Protein AF-A0AAW2E4H4-F1 (afdb_monomer)

Radius of gyration: 22.4 Å; Cα contacts (8 Å, |Δi|>4): 27; chains: 1; bounding box: 48×57×53 Å

Organism: NCBI:txid425828

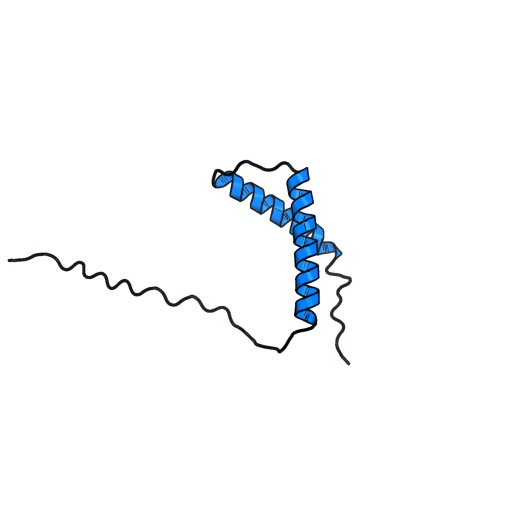Structure (mmCIF, N/CA/C/O backbone):
data_AF-A0AAW2E4H4-F1
#
_entry.id   AF-A0AAW2E4H4-F1
#
loop_
_atom_site.group_PDB
_atom_site.id
_atom_site.type_symbol
_atom_site.label_atom_id
_atom_site.label_alt_id
_atom_site.label_comp_id
_atom_site.label_asym_id
_atom_site.label_entity_id
_atom_site.label_seq_id
_atom_site.pdbx_PDB_ins_code
_atom_site.Cartn_x
_atom_site.Cartn_y
_atom_site.Cartn_z
_atom_site.occupancy
_atom_site.B_iso_or_equiv
_atom_site.auth_seq_id
_atom_site.auth_comp_id
_atom_site.auth_asym_id
_atom_site.auth_atom_id
_atom_site.pdbx_PDB_model_num
ATOM 1 N N . MET A 1 1 ? 32.348 13.550 1.925 1.00 34.00 1 MET A N 1
ATOM 2 C CA . MET A 1 1 ? 31.123 14.226 2.405 1.00 34.00 1 MET A CA 1
ATOM 3 C C . MET A 1 1 ? 29.943 13.412 1.894 1.00 34.00 1 MET A C 1
ATOM 5 O O . MET A 1 1 ? 29.729 13.444 0.686 1.00 34.00 1 MET A O 1
ATOM 9 N N . PRO A 1 2 ? 29.248 12.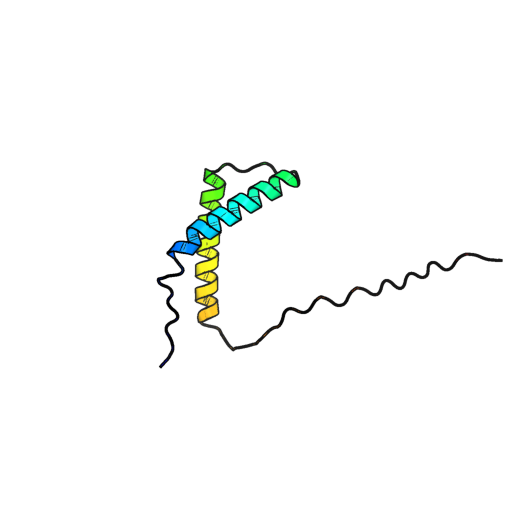598 2.710 1.00 44.47 2 PRO A N 1
ATOM 10 C CA . PRO A 1 2 ? 28.077 11.896 2.209 1.00 44.47 2 PRO A CA 1
ATOM 11 C C . PRO A 1 2 ? 26.968 12.932 1.992 1.00 44.47 2 PRO A C 1
ATOM 13 O O . PRO A 1 2 ? 26.658 13.728 2.877 1.00 44.47 2 PRO A O 1
ATOM 16 N N . GLN A 1 3 ? 26.428 12.967 0.778 1.00 37.44 3 GLN A N 1
ATOM 17 C CA . GLN A 1 3 ? 25.282 13.794 0.420 1.00 37.44 3 GLN A CA 1
ATOM 18 C C . GLN A 1 3 ? 24.061 13.268 1.181 1.00 37.44 3 GLN A C 1
ATOM 20 O O . GLN A 1 3 ? 23.517 12.220 0.833 1.00 37.44 3 GLN A O 1
ATOM 25 N N . VAL A 1 4 ? 23.637 13.981 2.224 1.00 48.97 4 VAL A N 1
ATOM 26 C CA . VAL A 1 4 ? 22.340 13.756 2.868 1.00 48.97 4 VAL A CA 1
ATOM 27 C C . VA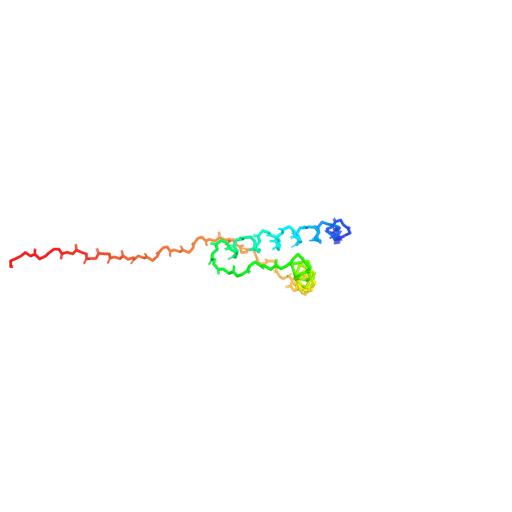L A 1 4 ? 21.279 14.150 1.842 1.00 48.97 4 VAL A C 1
ATOM 29 O O . VAL A 1 4 ? 20.954 15.326 1.686 1.00 48.97 4 VAL A O 1
ATOM 32 N N . LYS A 1 5 ? 20.798 13.173 1.063 1.00 50.50 5 LYS A N 1
ATOM 33 C CA . LYS A 1 5 ? 19.674 13.367 0.140 1.00 50.50 5 LYS A CA 1
ATOM 34 C C . LYS A 1 5 ? 18.488 13.874 0.959 1.00 50.50 5 LYS A C 1
ATOM 36 O O . LYS A 1 5 ? 18.012 13.170 1.847 1.00 50.50 5 LYS A O 1
ATOM 41 N N . LEU A 1 6 ? 18.078 15.107 0.664 1.00 48.62 6 LEU A N 1
ATOM 42 C CA . LEU A 1 6 ? 16.957 15.842 1.249 1.00 48.62 6 LEU A CA 1
ATOM 43 C C . LEU A 1 6 ? 15.712 14.951 1.414 1.00 48.62 6 LEU A C 1
ATOM 45 O O . LEU A 1 6 ? 14.903 14.842 0.500 1.00 48.62 6 LEU A O 1
ATOM 49 N N . HIS A 1 7 ? 15.548 14.340 2.589 1.00 54.28 7 HIS A N 1
ATOM 50 C CA . HIS A 1 7 ? 14.314 13.644 2.979 1.00 54.28 7 HIS A CA 1
ATOM 51 C C . HIS A 1 7 ? 13.167 14.636 3.235 1.00 54.28 7 HIS A C 1
ATOM 53 O O . HIS A 1 7 ? 12.018 14.353 2.937 1.00 54.28 7 HIS A O 1
ATOM 59 N N . VAL A 1 8 ? 13.494 15.858 3.665 1.00 49.78 8 VAL A N 1
ATOM 60 C CA . VAL A 1 8 ? 12.529 16.879 4.114 1.00 49.78 8 VAL A CA 1
ATOM 61 C C . VAL A 1 8 ? 11.563 17.354 3.013 1.00 49.78 8 VAL A C 1
ATOM 63 O O . VAL A 1 8 ? 10.491 17.871 3.314 1.00 49.78 8 VAL A O 1
ATOM 66 N N . GLY A 1 9 ? 11.916 17.191 1.732 1.00 52.50 9 GLY A N 1
ATOM 67 C CA . GLY A 1 9 ? 11.062 17.594 0.606 1.00 52.50 9 GLY A CA 1
ATOM 68 C C . GLY A 1 9 ? 10.096 16.512 0.110 1.00 52.50 9 GLY A C 1
ATOM 69 O O . GLY A 1 9 ? 9.117 16.841 -0.558 1.00 52.50 9 GLY A O 1
ATOM 70 N N . ASN A 1 10 ? 10.359 15.239 0.421 1.00 60.91 10 ASN A N 1
ATOM 71 C CA . ASN A 1 10 ? 9.597 14.109 -0.112 1.00 60.91 10 ASN A CA 1
ATOM 72 C C . ASN A 1 10 ? 8.352 13.811 0.733 1.00 60.91 10 ASN A C 1
ATOM 74 O O . ASN A 1 10 ? 7.278 13.587 0.176 1.00 60.91 10 ASN A O 1
ATOM 78 N N . ASP A 1 11 ? 8.465 13.932 2.057 1.00 66.12 11 ASP A N 1
ATOM 79 C CA . ASP A 1 11 ? 7.396 13.629 3.021 1.00 66.12 11 ASP A CA 1
ATOM 80 C C . ASP A 1 11 ? 6.085 14.388 2.725 1.00 66.12 11 ASP A C 1
ATOM 82 O O . ASP A 1 11 ? 4.983 13.869 2.918 1.00 66.12 11 ASP A O 1
ATOM 86 N N . PHE A 1 12 ? 6.186 15.618 2.203 1.00 73.69 12 PHE A N 1
ATOM 87 C CA . PHE A 1 12 ? 5.022 16.437 1.849 1.00 73.69 12 PHE A CA 1
ATOM 88 C C . PHE A 1 12 ? 4.248 15.894 0.637 1.00 73.69 12 PHE A C 1
ATOM 90 O O . PHE A 1 12 ? 3.028 16.050 0.561 1.00 73.69 12 PHE A O 1
ATOM 97 N N . LEU A 1 13 ? 4.937 15.259 -0.315 1.00 86.38 13 LEU A N 1
ATOM 98 C CA . LEU A 1 13 ? 4.329 14.717 -1.534 1.00 86.38 13 LEU A CA 1
ATOM 99 C C . LEU A 1 13 ? 3.892 13.261 -1.378 1.00 86.38 13 LEU A C 1
ATOM 101 O O . LEU A 1 13 ? 2.986 12.816 -2.082 1.00 86.38 13 LEU A O 1
ATOM 105 N N . GLU A 1 14 ? 4.485 12.529 -0.444 1.00 88.50 14 GLU A N 1
ATOM 106 C CA . GLU A 1 14 ? 4.210 11.112 -0.234 1.00 88.50 14 GLU A CA 1
ATOM 107 C C . GLU A 1 14 ? 2.752 10.842 0.154 1.00 88.50 14 GLU A C 1
ATOM 109 O O . GLU A 1 14 ? 2.083 10.023 -0.475 1.00 88.50 14 GLU A O 1
ATOM 114 N N . MET A 1 15 ? 2.203 11.582 1.121 1.00 89.75 15 MET A N 1
ATOM 115 C CA . MET A 1 15 ? 0.798 11.426 1.517 1.00 89.75 15 MET A CA 1
ATOM 116 C C . MET A 1 15 ? -0.195 11.718 0.373 1.00 89.75 15 MET A C 1
ATOM 118 O O . MET A 1 15 ? -1.032 10.854 0.087 1.00 89.75 15 MET A O 1
ATOM 122 N N . PRO A 1 16 ? -0.158 12.880 -0.314 1.00 92.44 16 PRO A N 1
ATOM 123 C CA . PRO A 1 16 ? -1.079 13.133 -1.421 1.00 92.44 16 PRO A CA 1
ATOM 124 C C . PRO A 1 16 ? -0.883 12.149 -2.582 1.00 92.44 16 PRO A C 1
ATOM 126 O O . PRO A 1 16 ? -1.873 11.748 -3.199 1.00 92.44 16 PRO A O 1
ATOM 129 N N . PHE A 1 17 ? 0.348 11.695 -2.843 1.00 93.06 17 PHE A N 1
ATOM 130 C CA . PHE A 1 17 ? 0.620 10.669 -3.848 1.00 93.06 17 PHE A CA 1
ATOM 131 C C . PHE A 1 17 ? -0.023 9.325 -3.480 1.00 93.06 17 PHE A C 1
ATOM 133 O O . PHE A 1 17 ? -0.748 8.744 -4.290 1.00 93.06 17 PHE A O 1
ATOM 140 N N . MET A 1 18 ? 0.149 8.864 -2.239 1.00 93.81 18 MET A N 1
ATOM 141 C CA . MET A 1 18 ? -0.439 7.610 -1.755 1.00 93.81 18 MET A CA 1
ATOM 142 C C . MET A 1 18 ? -1.969 7.650 -1.726 1.00 93.81 18 MET A C 1
ATOM 144 O O . MET A 1 18 ? -2.627 6.649 -2.034 1.00 93.81 18 MET A O 1
ATOM 148 N N . ILE A 1 19 ? -2.561 8.810 -1.427 1.00 93.06 19 ILE A N 1
ATOM 149 C CA . ILE A 1 19 ? -4.011 9.017 -1.527 1.00 93.06 19 ILE A CA 1
ATOM 150 C C . ILE A 1 19 ? -4.465 8.916 -2.988 1.00 93.06 19 ILE A C 1
ATOM 152 O O . ILE A 1 19 ? -5.401 8.168 -3.280 1.00 93.06 19 ILE A O 1
ATOM 156 N N . ALA A 1 20 ? -3.800 9.614 -3.915 1.00 95.25 20 ALA A N 1
ATOM 157 C CA . ALA A 1 20 ? -4.135 9.568 -5.339 1.00 95.25 20 ALA A CA 1
ATOM 158 C C . ALA A 1 20 ? -4.019 8.142 -5.906 1.00 95.25 20 ALA A C 1
ATOM 160 O O . ALA A 1 20 ? -4.934 7.671 -6.590 1.00 95.25 20 ALA A O 1
ATOM 161 N N . TRP A 1 21 ? -2.950 7.426 -5.548 1.00 94.50 21 TRP A N 1
ATOM 162 C CA . TRP A 1 21 ? -2.746 6.021 -5.894 1.00 94.50 21 TRP A CA 1
ATOM 163 C C . TRP A 1 21 ? -3.876 5.132 -5.366 1.00 94.50 21 TRP A C 1
ATOM 165 O O . TRP A 1 21 ? -4.492 4.383 -6.124 1.00 94.50 21 TRP A O 1
ATOM 175 N N . SER A 1 22 ? -4.226 5.267 -4.085 1.00 95.06 22 SER A N 1
ATOM 176 C CA . SER A 1 22 ? -5.285 4.469 -3.454 1.00 95.06 22 SER A CA 1
ATOM 177 C C . SER A 1 22 ? -6.666 4.751 -4.062 1.00 95.06 22 SER A C 1
ATOM 179 O O . SER A 1 22 ? -7.474 3.835 -4.245 1.00 95.06 22 SER A O 1
ATOM 181 N N . MET A 1 23 ? -6.944 6.005 -4.440 1.00 94.50 23 MET A N 1
ATOM 182 C CA . MET A 1 23 ? -8.163 6.377 -5.165 1.00 94.50 23 MET A CA 1
ATOM 183 C C . MET A 1 23 ? -8.208 5.755 -6.562 1.00 94.50 23 MET A C 1
ATOM 185 O O . MET A 1 23 ? -9.255 5.238 -6.967 1.00 94.50 23 MET A O 1
ATOM 189 N N . TRP A 1 24 ? -7.094 5.793 -7.297 1.00 95.44 24 TRP A N 1
ATOM 190 C CA . TRP A 1 24 ? -6.977 5.158 -8.607 1.00 95.44 24 TRP A CA 1
ATOM 191 C C . TRP A 1 24 ? -7.150 3.638 -8.503 1.00 95.44 24 TRP A C 1
ATOM 193 O O . TRP A 1 24 ? -7.971 3.069 -9.223 1.00 95.44 24 TRP A O 1
ATOM 203 N N . HIS A 1 25 ? -6.473 2.985 -7.560 1.00 94.56 25 HIS A N 1
ATOM 204 C CA . HIS A 1 25 ? -6.584 1.546 -7.333 1.00 94.56 25 HIS A CA 1
ATOM 205 C C . HIS A 1 25 ? -8.024 1.131 -6.993 1.00 94.56 25 HIS A C 1
ATOM 207 O O . HIS A 1 25 ? -8.570 0.232 -7.626 1.00 94.56 25 HIS A O 1
ATOM 213 N N . ASN A 1 26 ? -8.692 1.836 -6.070 1.00 94.75 26 ASN A N 1
ATOM 214 C CA . ASN A 1 26 ? -10.092 1.563 -5.718 1.00 94.75 26 ASN A CA 1
ATOM 215 C C . ASN A 1 26 ? -11.037 1.689 -6.928 1.00 94.75 26 ASN A C 1
ATOM 217 O O . ASN A 1 26 ? -11.963 0.895 -7.088 1.00 9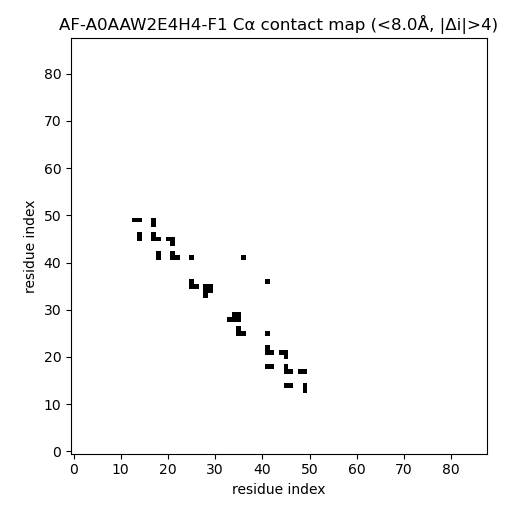4.75 26 ASN A O 1
ATOM 221 N N . ARG A 1 27 ? -10.798 2.668 -7.813 1.00 93.94 27 ARG A N 1
ATOM 222 C CA . ARG A 1 27 ? -11.572 2.818 -9.056 1.00 93.94 27 ARG A CA 1
ATOM 223 C C . ARG A 1 27 ? -11.341 1.659 -10.024 1.00 93.94 27 ARG A C 1
ATOM 225 O O . ARG A 1 27 ? -12.300 1.207 -10.641 1.00 93.94 27 ARG A O 1
ATOM 232 N N . ASN A 1 28 ? -10.107 1.181 -10.162 1.00 96.19 28 ASN A N 1
ATOM 233 C CA . ASN A 1 28 ? -9.803 0.049 -11.038 1.00 96.19 28 ASN A CA 1
ATOM 234 C C . ASN A 1 28 ? -10.348 -1.264 -10.476 1.00 96.19 28 ASN A C 1
ATOM 236 O O . ASN A 1 28 ? -10.992 -2.007 -11.208 1.00 96.19 28 ASN A O 1
ATOM 240 N N . ALA A 1 29 ? -10.209 -1.506 -9.173 1.00 94.00 29 ALA A N 1
ATOM 241 C CA . ALA A 1 29 ? -10.813 -2.662 -8.516 1.00 94.00 29 ALA A CA 1
ATOM 242 C C . ALA A 1 29 ? -12.333 -2.711 -8.757 1.00 94.00 29 ALA A C 1
ATOM 244 O O . ALA A 1 29 ? -12.866 -3.755 -9.128 1.00 94.00 29 ALA A O 1
ATOM 245 N N . ALA A 1 30 ? -13.017 -1.564 -8.650 1.00 94.12 30 ALA A N 1
ATOM 246 C CA . ALA A 1 30 ? -14.441 -1.461 -8.963 1.00 94.12 30 ALA A CA 1
ATOM 247 C C . ALA A 1 30 ? -14.773 -1.789 -10.430 1.00 94.12 30 ALA A C 1
ATOM 249 O O . ALA A 1 30 ? -15.777 -2.441 -10.701 1.00 94.12 30 ALA A O 1
ATOM 250 N N . ARG A 1 31 ? -13.919 -1.388 -11.381 1.00 94.25 31 ARG A N 1
ATOM 251 C CA . ARG A 1 31 ? -14.070 -1.748 -12.804 1.00 94.25 31 ARG A CA 1
ATOM 252 C C . ARG A 1 31 ? -13.907 -3.247 -13.058 1.00 94.25 31 ARG A C 1
ATOM 254 O O . ARG A 1 31 ? -14.555 -3.770 -13.954 1.00 94.25 31 ARG A O 1
ATOM 261 N N . HIS A 1 32 ? -13.082 -3.926 -12.266 1.00 94.75 32 HIS A N 1
ATOM 262 C CA . HIS A 1 32 ? -12.855 -5.370 -12.356 1.00 94.75 32 HIS A CA 1
ATOM 263 C C . HIS A 1 32 ? -13.820 -6.200 -11.488 1.00 94.75 32 HIS A C 1
ATOM 265 O O . HIS A 1 32 ? -13.576 -7.380 -11.255 1.00 94.75 32 HIS A O 1
ATOM 271 N N . GLY A 1 33 ? -14.921 -5.607 -11.011 1.00 92.56 33 GLY A N 1
ATOM 272 C CA . GLY A 1 33 ? -15.980 -6.325 -10.294 1.00 92.56 33 GLY A CA 1
ATOM 273 C C . GLY A 1 33 ? -15.801 -6.422 -8.777 1.00 92.56 33 GLY A C 1
ATOM 274 O O . GLY A 1 33 ? -16.612 -7.061 -8.113 1.00 92.56 33 GLY A O 1
ATOM 275 N N . SER A 1 34 ? -14.786 -5.773 -8.197 1.00 93.50 34 SER A N 1
ATOM 276 C CA . SER A 1 34 ? -14.689 -5.647 -6.736 1.00 93.50 34 SER A CA 1
ATOM 277 C C . SER A 1 34 ? -15.654 -4.579 -6.202 1.00 93.50 34 SER A C 1
ATOM 279 O O . SER A 1 34 ? -15.945 -3.602 -6.894 1.00 93.50 34 SER A O 1
ATOM 281 N N . PRO A 1 35 ? -16.130 -4.682 -4.951 1.00 92.62 35 PRO A N 1
ATOM 282 C CA . PRO A 1 35 ? -16.941 -3.628 -4.355 1.00 92.62 35 PRO A CA 1
ATOM 283 C C . PRO A 1 35 ? -16.117 -2.353 -4.140 1.00 92.62 35 PRO A C 1
ATOM 285 O O . PRO A 1 35 ? -14.979 -2.387 -3.663 1.00 92.62 35 PRO A O 1
ATOM 288 N N . ARG A 1 36 ? -16.715 -1.200 -4.457 1.00 92.44 36 ARG A N 1
ATOM 289 C CA . ARG A 1 36 ? -16.084 0.105 -4.244 1.00 92.44 36 ARG A CA 1
ATOM 290 C C . ARG A 1 36 ? -15.952 0.391 -2.750 1.00 92.44 36 ARG A C 1
ATOM 292 O O . ARG A 1 36 ? -16.928 0.350 -2.007 1.00 92.44 36 ARG A O 1
ATOM 299 N N . GLN A 1 37 ? -14.749 0.757 -2.328 1.00 94.00 37 GLN A N 1
ATOM 300 C CA . GLN A 1 37 ? -14.464 1.118 -0.942 1.00 94.00 37 GLN A CA 1
ATOM 301 C C . GLN A 1 37 ? -14.875 2.563 -0.650 1.00 94.00 37 GLN A C 1
ATOM 303 O O . GLN A 1 37 ? -14.830 3.427 -1.537 1.00 94.00 37 GLN A O 1
ATOM 308 N N . SER A 1 38 ? -15.263 2.821 0.602 1.00 95.12 38 SER A N 1
ATOM 309 C CA . SER A 1 38 ? -15.587 4.164 1.086 1.00 95.12 38 SER A CA 1
ATOM 310 C C . SER A 1 38 ? -14.347 5.062 1.093 1.00 95.12 38 SER A C 1
ATOM 312 O O . SER A 1 38 ? -13.219 4.586 1.225 1.00 95.12 38 SER A O 1
ATOM 314 N N . ALA A 1 39 ? -14.547 6.377 0.974 1.00 91.50 39 ALA A N 1
ATOM 315 C CA . ALA A 1 39 ? -13.441 7.337 0.971 1.00 91.50 39 ALA A CA 1
ATOM 316 C C . ALA A 1 39 ? -12.588 7.249 2.251 1.00 91.50 39 ALA A C 1
ATOM 318 O O . ALA A 1 39 ? -11.36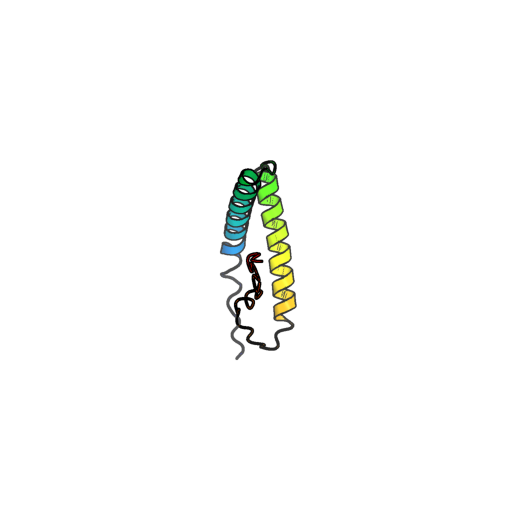3 7.257 2.166 1.00 91.50 39 ALA A O 1
ATOM 319 N N . ASN A 1 40 ? -13.224 7.069 3.414 1.00 95.19 40 ASN A N 1
ATOM 320 C CA . ASN A 1 40 ? -12.519 6.906 4.689 1.00 95.19 40 ASN A CA 1
ATOM 321 C C . ASN A 1 40 ? -11.607 5.677 4.682 1.00 95.19 40 ASN A C 1
ATOM 323 O O . ASN A 1 40 ? -10.456 5.768 5.099 1.00 95.19 40 ASN A O 1
ATOM 327 N N . LEU A 1 41 ? -12.095 4.549 4.153 1.00 93.88 41 LEU A N 1
ATOM 328 C CA . LEU A 1 41 ? -11.305 3.323 4.071 1.00 93.88 41 LEU A CA 1
ATOM 329 C C . LEU A 1 41 ? -10.126 3.474 3.098 1.00 93.88 41 LEU A C 1
ATOM 331 O O . LEU A 1 41 ? -9.035 2.986 3.373 1.00 93.88 41 LEU A O 1
ATOM 335 N N . VAL A 1 42 ? -10.321 4.187 1.985 1.00 93.75 42 VAL A N 1
ATOM 336 C CA . VAL A 1 42 ? -9.249 4.494 1.021 1.00 93.75 42 VAL A CA 1
ATOM 337 C C . VAL A 1 42 ? -8.156 5.351 1.663 1.00 93.75 42 VAL A C 1
ATOM 339 O O . VAL A 1 42 ? -6.978 5.043 1.506 1.00 93.75 42 VAL A O 1
ATOM 342 N N . VAL A 1 43 ? -8.525 6.391 2.418 1.00 93.94 43 VAL A N 1
ATOM 343 C CA . VAL A 1 43 ? -7.555 7.254 3.114 1.00 93.94 43 VAL A CA 1
ATOM 344 C C . VAL A 1 43 ? -6.826 6.491 4.220 1.00 93.94 43 VAL A C 1
ATOM 346 O O . VAL A 1 43 ? -5.615 6.633 4.355 1.00 93.94 43 VAL A O 1
ATOM 349 N N . GLN A 1 44 ? -7.526 5.654 4.990 1.00 95.19 44 GLN A N 1
ATOM 350 C CA . GLN A 1 44 ? -6.890 4.807 6.004 1.00 95.19 44 GLN A CA 1
ATOM 351 C C . GLN A 1 44 ? -5.858 3.863 5.383 1.00 95.19 44 GLN A C 1
ATOM 353 O O . GLN A 1 44 ? -4.734 3.789 5.868 1.00 95.19 44 GLN A O 1
ATOM 358 N N . LYS A 1 45 ? -6.199 3.206 4.270 1.00 92.62 45 LYS A N 1
ATOM 359 C CA . LYS A 1 45 ? -5.262 2.340 3.544 1.00 92.62 45 LYS A CA 1
ATOM 360 C C . LYS A 1 45 ? -4.059 3.094 2.994 1.00 92.62 45 LYS A C 1
ATOM 362 O O . LYS A 1 45 ? -2.950 2.591 3.098 1.00 92.62 45 LYS A O 1
ATOM 367 N N . ALA A 1 46 ? -4.265 4.298 2.462 1.00 93.38 46 ALA A N 1
ATOM 368 C CA . ALA A 1 46 ? -3.168 5.134 1.984 1.00 93.38 46 ALA A CA 1
ATOM 369 C C . ALA A 1 46 ? -2.152 5.439 3.098 1.00 93.38 46 ALA A C 1
ATOM 371 O O . ALA A 1 46 ? -0.954 5.405 2.845 1.00 93.38 46 ALA A O 1
ATOM 372 N N . ARG A 1 47 ? -2.623 5.682 4.331 1.00 93.56 47 ARG A N 1
ATOM 373 C CA . ARG A 1 47 ? -1.752 5.910 5.497 1.00 93.56 47 ARG A CA 1
ATOM 374 C C . ARG A 1 47 ? -0.955 4.669 5.883 1.00 93.56 47 ARG A C 1
ATOM 376 O O . ARG A 1 47 ? 0.239 4.786 6.109 1.00 93.56 47 ARG A O 1
ATOM 383 N N . VAL A 1 48 ? -1.609 3.508 5.938 1.00 94.44 48 VAL A N 1
ATOM 384 C CA . VAL A 1 48 ? -0.943 2.237 6.275 1.00 94.44 48 VAL A CA 1
ATOM 385 C C . VAL A 1 48 ? 0.124 1.897 5.236 1.00 94.44 48 VAL A C 1
ATOM 387 O O . VAL A 1 48 ? 1.259 1.621 5.592 1.00 94.44 48 VAL A O 1
ATOM 390 N N . LEU A 1 49 ? -0.208 2.007 3.949 1.00 91.38 49 LEU A N 1
ATOM 391 C CA . LEU A 1 49 ? 0.752 1.752 2.874 1.00 91.38 49 LEU A CA 1
ATOM 392 C C . LEU A 1 49 ? 1.916 2.748 2.878 1.00 91.38 49 LEU A C 1
ATOM 394 O O . LEU A 1 49 ? 3.028 2.391 2.500 1.00 91.38 49 LEU A O 1
ATOM 398 N N . LEU A 1 50 ? 1.666 4.001 3.269 1.00 91.56 50 LEU A N 1
ATOM 399 C CA . LEU A 1 50 ? 2.728 4.990 3.398 1.00 91.56 50 LEU A CA 1
ATOM 400 C C . LEU A 1 50 ? 3.694 4.622 4.533 1.00 91.56 50 LEU A C 1
ATOM 402 O O . LEU A 1 50 ? 4.903 4.676 4.337 1.00 91.56 50 LEU A O 1
ATOM 406 N N . ASP A 1 51 ? 3.165 4.214 5.684 1.00 90.44 51 ASP A N 1
ATOM 407 C CA . ASP A 1 51 ? 3.959 3.766 6.832 1.00 90.44 51 ASP A CA 1
ATOM 408 C C . ASP A 1 51 ? 4.825 2.541 6.485 1.00 90.44 51 ASP A C 1
ATOM 410 O O . ASP A 1 51 ? 6.033 2.527 6.736 1.00 90.44 51 ASP A O 1
ATOM 414 N N . GLU A 1 52 ? 4.241 1.556 5.797 1.00 89.94 52 GLU A N 1
ATOM 415 C CA . GLU A 1 52 ? 4.961 0.390 5.274 1.00 89.94 52 GLU A CA 1
ATOM 416 C C . GLU A 1 52 ? 6.074 0.796 4.296 1.00 89.94 52 GLU A C 1
ATOM 418 O O . GLU A 1 52 ? 7.204 0.315 4.403 1.00 89.94 52 GLU A O 1
ATOM 423 N N . PHE A 1 53 ? 5.782 1.710 3.364 1.00 86.50 53 PHE A N 1
ATOM 424 C CA . PHE A 1 53 ? 6.755 2.212 2.392 1.00 86.50 53 PHE A CA 1
ATOM 425 C C . PHE A 1 53 ? 7.923 2.936 3.069 1.00 8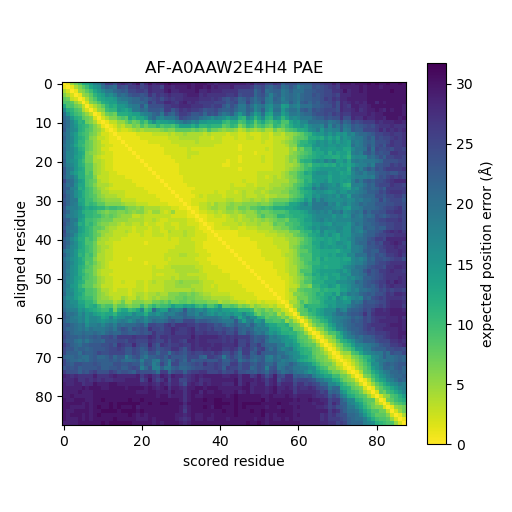6.50 53 PHE A C 1
ATOM 427 O O . PHE A 1 53 ? 9.084 2.680 2.744 1.00 86.50 53 PHE A O 1
ATOM 434 N N . GLN A 1 54 ? 7.634 3.817 4.027 1.00 86.88 54 GLN A N 1
ATOM 435 C CA . GLN A 1 54 ? 8.655 4.548 4.773 1.00 86.88 54 GLN A CA 1
ATOM 436 C C . GLN A 1 54 ? 9.523 3.589 5.593 1.00 86.88 54 GLN A C 1
ATOM 438 O O . GLN A 1 54 ? 10.750 3.676 5.540 1.00 86.88 54 GLN A O 1
ATOM 443 N N . THR A 1 55 ? 8.906 2.617 6.265 1.00 85.50 55 THR A N 1
ATOM 444 C CA . THR A 1 55 ? 9.609 1.608 7.067 1.00 85.50 55 THR A CA 1
ATOM 445 C C . THR A 1 55 ? 10.517 0.730 6.201 1.00 85.50 55 THR A C 1
ATOM 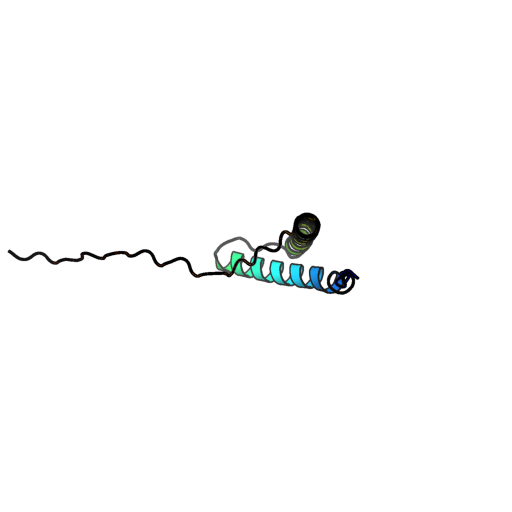447 O O . THR A 1 55 ? 11.680 0.506 6.544 1.00 85.50 55 THR A O 1
ATOM 450 N N . ALA A 1 56 ? 10.030 0.275 5.043 1.00 82.69 56 ALA A N 1
ATOM 451 C CA . ALA A 1 56 ? 10.814 -0.524 4.104 1.00 82.69 56 ALA A CA 1
ATOM 452 C C . ALA A 1 56 ? 11.971 0.275 3.482 1.00 82.69 56 ALA A C 1
ATOM 454 O O . ALA A 1 56 ? 13.077 -0.233 3.324 1.00 82.69 56 ALA A O 1
ATOM 455 N N . ASN A 1 57 ? 11.764 1.549 3.155 1.00 81.06 57 ASN A N 1
ATOM 456 C CA . ASN A 1 57 ? 12.838 2.369 2.595 1.00 81.06 57 ASN A CA 1
ATOM 457 C C . ASN A 1 57 ? 13.910 2.725 3.623 1.00 81.06 57 ASN A C 1
ATOM 459 O O . ASN A 1 57 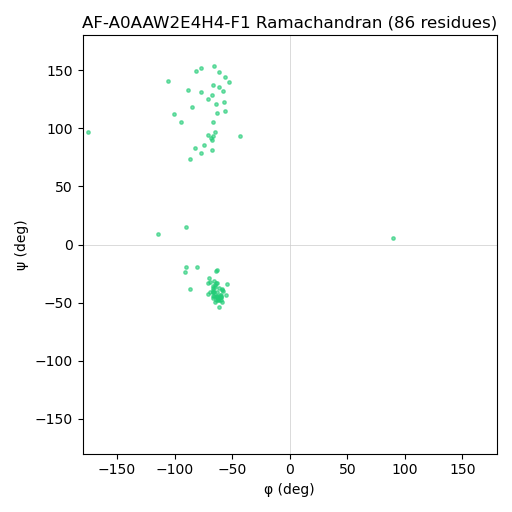? 15.089 2.822 3.269 1.00 81.06 57 ASN A O 1
ATOM 463 N N . GLN A 1 58 ? 13.529 2.902 4.888 1.00 74.25 58 GLN A N 1
ATOM 464 C CA . GLN A 1 58 ? 14.482 3.091 5.978 1.00 74.25 58 GLN A CA 1
ATOM 465 C C . GLN A 1 58 ? 15.326 1.829 6.198 1.00 74.25 58 GLN A C 1
ATOM 467 O O . GLN A 1 58 ? 16.541 1.949 6.356 1.00 74.25 58 GLN A O 1
ATOM 472 N N . SER A 1 59 ? 14.731 0.631 6.126 1.00 64.25 59 SER A N 1
ATOM 473 C CA . SER A 1 59 ? 15.473 -0.631 6.256 1.00 64.25 59 SER A CA 1
ATOM 474 C C . SER A 1 59 ? 16.393 -0.903 5.059 1.00 64.25 59 SER A C 1
ATOM 476 O O . SER A 1 59 ? 17.554 -1.256 5.248 1.00 64.25 59 SER A O 1
ATOM 478 N N . ILE A 1 60 ? 15.941 -0.635 3.829 1.00 58.75 60 ILE A N 1
ATOM 479 C CA . ILE A 1 60 ? 16.756 -0.783 2.609 1.00 58.75 60 ILE A CA 1
ATOM 480 C C . ILE A 1 60 ? 17.905 0.233 2.571 1.00 58.75 60 ILE A C 1
ATOM 482 O O . ILE A 1 60 ? 19.002 -0.076 2.109 1.00 58.75 60 ILE A O 1
ATOM 486 N N . SER A 1 61 ? 17.696 1.454 3.072 1.00 57.41 61 SER A N 1
ATOM 487 C CA . SER A 1 61 ? 18.762 2.466 3.131 1.00 57.41 61 SER A CA 1
ATOM 488 C C . SER A 1 61 ? 19.920 2.054 4.046 1.00 57.41 61 SER A C 1
ATOM 490 O O . SER A 1 61 ? 21.034 2.534 3.851 1.00 57.41 61 SER A O 1
ATOM 492 N N . GLN A 1 62 ? 19.688 1.145 4.999 1.00 56.72 62 GLN A N 1
ATOM 493 C CA . GLN A 1 62 ? 20.740 0.557 5.833 1.00 56.72 62 GLN A CA 1
ATOM 494 C C . GLN A 1 62 ? 21.504 -0.577 5.125 1.00 56.72 62 GLN A C 1
ATOM 496 O O . GLN A 1 62 ? 22.616 -0.891 5.537 1.00 56.72 62 GLN A O 1
ATOM 501 N N . SER A 1 63 ? 20.947 -1.173 4.061 1.00 57.25 63 SER A N 1
ATOM 502 C CA . SER A 1 63 ? 21.454 -2.406 3.437 1.00 57.25 63 SER A CA 1
ATOM 503 C C . SER A 1 63 ? 21.991 -2.248 2.009 1.00 57.25 63 SER A C 1
ATOM 505 O O . SER A 1 63 ? 22.215 -3.255 1.340 1.00 57.25 63 SER A O 1
ATOM 507 N N . LYS A 1 64 ? 22.154 -1.025 1.485 1.00 52.78 64 LYS A N 1
ATOM 508 C CA . LYS A 1 64 ? 22.564 -0.828 0.083 1.00 52.78 64 LYS A CA 1
ATOM 509 C C . LYS A 1 64 ? 24.030 -1.206 -0.168 1.00 52.78 64 LYS A C 1
ATOM 511 O O . LYS A 1 64 ? 24.914 -0.360 -0.060 1.00 52.78 64 LYS A O 1
ATOM 516 N N . GLU A 1 65 ? 24.254 -2.443 -0.605 1.00 59.09 65 GLU A N 1
ATOM 517 C CA . GLU A 1 65 ? 25.235 -2.731 -1.656 1.00 59.09 65 GLU A CA 1
ATOM 518 C C . GLU A 1 65 ? 24.620 -2.345 -3.011 1.00 59.09 65 GLU A C 1
ATOM 520 O O . GLU A 1 65 ? 23.462 -2.649 -3.303 1.00 59.09 65 GLU A O 1
ATOM 525 N N . ASP A 1 66 ? 25.375 -1.593 -3.809 1.00 56.00 66 ASP A N 1
ATOM 526 C CA . ASP A 1 66 ? 24.939 -1.002 -5.076 1.00 56.00 66 ASP A CA 1
ATOM 527 C C . ASP A 1 66 ? 24.909 -2.068 -6.184 1.00 56.00 66 ASP A C 1
ATOM 529 O O . ASP A 1 66 ? 25.834 -2.189 -6.984 1.00 56.00 66 ASP A O 1
ATOM 533 N N . VAL A 1 67 ? 23.865 -2.900 -6.202 1.00 61.44 67 VAL A N 1
ATOM 534 C CA . VAL A 1 67 ? 23.621 -3.834 -7.308 1.00 61.44 67 VAL A CA 1
ATOM 535 C C . VAL A 1 67 ? 22.665 -3.171 -8.292 1.00 61.44 67 VAL A C 1
ATOM 537 O O . VAL A 1 67 ? 21.468 -3.019 -8.048 1.00 61.44 67 VAL A O 1
ATOM 540 N N . GLN A 1 68 ? 23.222 -2.731 -9.415 1.00 55.19 68 GLN A N 1
ATOM 541 C CA . GLN A 1 68 ? 22.490 -2.102 -10.504 1.00 55.19 68 GLN A CA 1
ATOM 542 C C . GLN A 1 68 ? 21.705 -3.162 -11.294 1.00 55.19 68 GLN A C 1
ATOM 544 O O . GLN A 1 68 ? 22.178 -3.684 -12.302 1.00 55.19 68 GLN A O 1
ATOM 549 N N . GLU A 1 69 ? 20.499 -3.500 -10.839 1.00 67.94 69 GLU A N 1
ATOM 550 C CA . GLU A 1 69 ? 19.595 -4.376 -11.590 1.00 67.94 69 GLU A CA 1
ATOM 551 C C . GLU A 1 69 ? 18.788 -3.570 -12.616 1.00 67.94 69 GLU A C 1
ATOM 553 O O . GLU A 1 69 ? 18.011 -2.672 -12.284 1.00 67.94 69 GLU A O 1
ATOM 558 N N . PHE A 1 70 ? 18.975 -3.895 -13.896 1.00 74.06 70 PHE A N 1
ATOM 559 C CA . PHE A 1 70 ? 18.160 -3.371 -14.987 1.00 74.06 70 PHE A CA 1
ATOM 560 C C . PHE A 1 70 ? 16.937 -4.265 -15.203 1.00 74.06 70 PHE A C 1
ATOM 562 O O . PHE A 1 70 ? 17.058 -5.484 -15.319 1.00 74.06 70 PHE A O 1
ATOM 569 N N . TRP A 1 71 ? 15.758 -3.652 -15.329 1.00 71.81 71 TRP A N 1
ATOM 570 C CA . TRP A 1 71 ? 14.552 -4.359 -15.758 1.00 71.81 71 TRP A CA 1
ATOM 571 C C . TRP A 1 71 ? 14.727 -4.882 -17.190 1.00 71.81 71 TRP A C 1
ATOM 573 O O . TRP A 1 71 ? 14.784 -4.099 -18.139 1.00 71.81 71 TRP A O 1
ATOM 583 N N . ALA A 1 72 ? 14.775 -6.204 -17.348 1.00 78.44 72 ALA A N 1
ATOM 584 C CA . ALA A 1 72 ? 14.705 -6.881 -18.638 1.00 78.44 72 ALA A CA 1
ATOM 585 C C . ALA A 1 72 ? 13.331 -7.539 -18.802 1.00 78.44 72 ALA A C 1
ATOM 587 O O . ALA A 1 72 ? 12.775 -8.093 -17.852 1.00 78.44 72 ALA A O 1
ATOM 588 N N . ALA A 1 73 ? 12.776 -7.485 -20.013 1.00 77.81 73 ALA A N 1
ATOM 589 C CA . ALA A 1 73 ? 11.559 -8.223 -20.316 1.00 77.81 73 ALA A CA 1
ATOM 590 C C . ALA A 1 73 ? 11.824 -9.733 -20.148 1.00 77.81 73 ALA A C 1
ATOM 592 O O . ALA A 1 73 ? 12.855 -10.216 -20.627 1.00 77.81 73 ALA A O 1
ATOM 593 N N . PRO A 1 74 ? 10.922 -10.492 -19.500 1.00 74.25 74 PRO A N 1
ATOM 594 C CA . PRO A 1 74 ? 11.033 -11.942 -19.475 1.00 74.25 74 PRO A CA 1
ATOM 595 C C . PRO A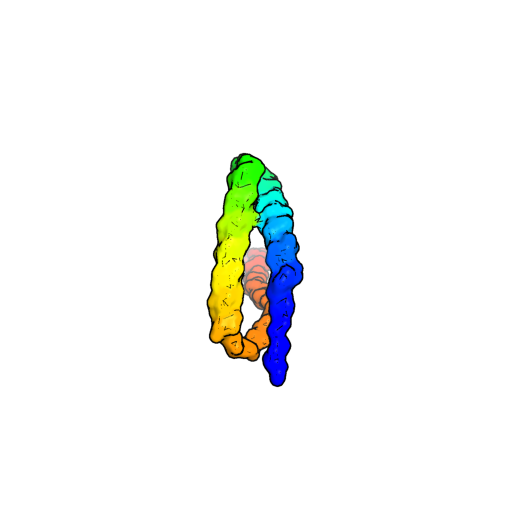 1 74 ? 11.036 -12.468 -20.914 1.00 74.25 74 PRO A C 1
ATOM 597 O O . PRO A 1 74 ? 10.223 -12.053 -21.743 1.00 74.25 74 PRO A O 1
ATOM 600 N N . ILE A 1 75 ? 11.980 -13.361 -21.217 1.00 75.06 75 ILE A N 1
ATOM 601 C CA . ILE A 1 75 ? 12.089 -14.009 -22.526 1.00 75.06 75 ILE A CA 1
ATOM 602 C C . ILE A 1 75 ? 10.754 -14.714 -22.793 1.00 75.06 75 ILE A C 1
ATOM 604 O O . ILE A 1 75 ? 10.302 -15.514 -21.972 1.00 75.06 75 ILE A O 1
ATOM 608 N N . ALA A 1 76 ? 10.099 -14.372 -23.905 1.00 72.38 76 ALA A N 1
ATOM 609 C CA . ALA A 1 76 ? 8.802 -14.934 -24.264 1.00 72.38 76 ALA A CA 1
ATOM 610 C C . ALA A 1 76 ? 8.852 -16.475 -24.236 1.00 72.38 76 ALA A C 1
ATOM 612 O O . ALA A 1 76 ? 9.838 -17.052 -24.707 1.00 72.38 76 ALA A O 1
ATOM 613 N N . PRO A 1 77 ? 7.811 -17.165 -23.730 1.00 65.19 77 PRO A N 1
ATOM 614 C CA . PRO A 1 77 ? 7.748 -18.611 -23.844 1.00 65.19 77 PRO A CA 1
ATOM 615 C C . PRO A 1 77 ? 7.660 -18.968 -25.328 1.00 65.19 77 PRO A C 1
ATOM 617 O O . PRO A 1 77 ? 6.737 -18.554 -26.032 1.00 65.19 77 PRO A O 1
ATOM 620 N N . SER A 1 78 ? 8.628 -19.738 -25.817 1.00 56.41 78 SER A N 1
ATOM 621 C CA . SER A 1 78 ? 8.566 -20.365 -27.130 1.00 56.41 78 SER A CA 1
ATOM 622 C C . SER A 1 78 ? 7.471 -21.432 -27.117 1.00 56.41 78 SER A C 1
ATOM 624 O O . SER A 1 78 ? 7.729 -22.624 -26.969 1.00 56.41 78 SER A O 1
ATOM 626 N N . TYR A 1 79 ? 6.213 -21.026 -27.291 1.00 51.22 79 TYR A N 1
ATOM 627 C CA . TYR A 1 79 ? 5.201 -21.961 -27.763 1.00 51.22 79 TYR A CA 1
ATOM 628 C C . TYR A 1 79 ? 5.559 -22.301 -29.210 1.00 51.22 79 TYR A C 1
ATOM 630 O O . TYR A 1 79 ? 5.186 -21.599 -30.151 1.00 51.22 79 TYR A O 1
ATOM 638 N N . LYS A 1 80 ? 6.341 -23.369 -29.392 1.00 49.44 80 LYS A N 1
ATOM 639 C CA . LYS A 1 80 ? 6.442 -24.045 -30.680 1.00 49.44 80 LYS A CA 1
ATOM 640 C C . LYS A 1 80 ? 5.079 -24.684 -30.933 1.00 49.44 80 LYS A C 1
ATOM 642 O O . LYS A 1 80 ? 4.812 -25.802 -30.508 1.00 49.44 80 LYS A O 1
ATOM 647 N N . GLY A 1 81 ? 4.196 -23.924 -31.572 1.00 48.84 81 GLY A N 1
ATOM 648 C CA . GLY A 1 81 ? 2.966 -24.446 -32.135 1.00 48.84 81 GLY A CA 1
ATOM 649 C C . GLY A 1 81 ? 3.306 -25.406 -33.262 1.00 48.84 81 GLY A C 1
ATOM 650 O O . GLY A 1 81 ? 3.524 -24.982 -34.392 1.00 48.84 81 GLY A O 1
ATOM 651 N N . GLU A 1 82 ? 3.333 -26.699 -32.965 1.00 44.56 82 GLU A N 1
ATOM 652 C CA . GLU A 1 82 ? 3.180 -27.734 -33.982 1.00 44.56 82 GLU A CA 1
ATOM 653 C C . GLU A 1 82 ? 1.683 -27.996 -34.177 1.00 44.56 82 GLU A C 1
ATOM 655 O O . GLU A 1 82 ? 1.129 -29.007 -33.761 1.00 44.56 82 GLU A O 1
ATOM 660 N N . CYS A 1 83 ? 1.011 -27.044 -34.829 1.00 49.16 83 CYS A N 1
ATOM 661 C CA . CYS A 1 83 ? -0.188 -27.345 -35.602 1.00 49.16 83 CYS A CA 1
ATOM 662 C C . CYS A 1 83 ? 0.281 -27.860 -36.971 1.00 49.16 83 CYS A C 1
ATOM 664 O O . CYS A 1 83 ? 0.399 -27.093 -37.925 1.00 49.16 83 CYS A O 1
ATOM 666 N N . GLY A 1 84 ? 0.615 -29.149 -37.043 1.00 37.72 84 GLY A N 1
ATOM 667 C CA . GLY A 1 84 ? 0.877 -29.873 -38.287 1.00 37.72 84 GLY A CA 1
ATOM 668 C C . GLY A 1 84 ? -0.350 -30.694 -38.669 1.00 37.72 84 GLY A C 1
ATOM 669 O O . GLY A 1 84 ? -0.731 -31.614 -37.955 1.00 37.72 84 GLY A O 1
ATOM 670 N N . TRP A 1 85 ? -0.986 -30.302 -39.765 1.00 43.34 85 TRP A N 1
ATOM 671 C CA . TRP A 1 85 ? -2.196 -30.878 -40.339 1.00 43.34 85 TRP A CA 1
ATOM 672 C C . TRP A 1 85 ? -2.067 -32.375 -40.645 1.00 43.34 85 TRP A C 1
ATOM 674 O O . TRP A 1 85 ? -1.020 -32.834 -41.096 1.00 43.34 85 TRP A O 1
ATOM 684 N N . GLY A 1 86 ? -3.164 -33.114 -40.456 1.00 41.03 86 GLY A N 1
ATOM 685 C CA . GLY A 1 86 ? -3.310 -34.465 -40.987 1.00 41.03 86 GLY A CA 1
ATOM 686 C C . GLY A 1 86 ? -3.239 -34.495 -42.517 1.00 41.03 86 GLY A C 1
ATOM 687 O O . GLY A 1 86 ? -3.677 -33.560 -43.190 1.00 41.03 86 GLY A O 1
ATOM 688 N N . GLY A 1 87 ? -2.713 -35.594 -43.053 1.00 46.28 87 GLY A N 1
ATOM 689 C CA . GLY A 1 87 ? -2.679 -35.863 -44.484 1.00 46.28 87 GLY A CA 1
ATOM 690 C C . GLY A 1 87 ? -2.115 -37.248 -44.797 1.00 46.28 87 GLY A C 1
ATOM 691 O O . GLY A 1 87 ? -0.902 -37.376 -44.900 1.00 46.28 87 GLY A O 1
ATOM 692 N N . PHE A 1 88 ? -3.047 -38.190 -44.997 1.00 43.22 88 PHE A N 1
ATOM 693 C CA . PHE A 1 88 ? -2.953 -39.537 -45.596 1.00 43.22 88 PHE A CA 1
ATOM 694 C C . PHE A 1 88 ? -2.187 -40.637 -44.852 1.00 43.22 88 PHE A C 1
ATOM 696 O O . PHE A 1 88 ? -0.945 -40.583 -44.761 1.00 43.22 88 PHE A O 1
#

Sequence (88 aa):
MPQVKLHVGNDFLEMPFMIAWSMWHNRNAARHGSPRQSANLVVQKARVLLDEFQTANQSISQSKEDVQEFWAAPIAPSYKGECGWGGF

Foldseek 3Di:
DDPPPPPVVVVVVLLVVLLVVLVVVLVVCVVVPHDRDDSVVSSVVSVVVSVVVVVVVVVVVVVDPPDDDDDDDPDDPPPPPPPDDDDD

Solvent-accessible surface area (backbone atoms only — not comparable to full-atom values): 5699 Å² total; per-residue (Å²): 132,85,81,78,74,74,60,84,70,48,65,74,50,48,57,61,49,34,37,53,49,35,53,50,49,43,53,50,42,36,74,74,73,42,82,69,72,53,70,69,58,38,48,54,49,20,52,52,54,47,52,52,50,52,54,51,51,58,56,49,70,75,62,71,71,92,74,87,78,76,94,69,82,78,81,76,82,81,76,78,77,80,85,73,79,89,81,135

pLDDT: mean 74.94, std 19.72, range [34.0, 96.19]

Secondary structure (DSSP, 8-state):
-------TTTHHHHHHHHHHHHHHHHHHHHHTTPPPPPHHHHHHHHHHHHHHHHHHHHHHHHS---------PPPPP-----------

Mean predicted aligned error: 14.96 Å